Protein AF-A0A9X5U257-F1 (afdb_monomer_lite)

Structure (mmCIF, N/CA/C/O backbone):
data_AF-A0A9X5U257-F1
#
_entry.id   AF-A0A9X5U257-F1
#
loop_
_atom_site.group_PDB
_atom_site.id
_atom_site.type_symbol
_atom_site.label_atom_id
_atom_site.label_alt_id
_atom_site.label_comp_id
_atom_site.label_asym_id
_atom_site.label_entity_id
_atom_site.label_seq_id
_atom_site.pdbx_PDB_ins_code
_atom_site.Cartn_x
_atom_site.Cartn_y
_atom_site.Cartn_z
_atom_site.occupancy
_atom_site.B_iso_or_equiv
_atom_site.auth_seq_id
_atom_site.auth_comp_id
_atom_site.auth_asym_id
_atom_site.auth_atom_id
_atom_site.pdbx_PDB_model_num
ATOM 1 N N . MET A 1 1 ? 14.417 -0.978 -15.412 1.00 51.38 1 MET A N 1
ATOM 2 C CA . MET A 1 1 ? 14.686 -0.261 -14.150 1.00 51.38 1 MET A CA 1
ATOM 3 C C . MET A 1 1 ? 14.710 1.246 -14.435 1.00 51.38 1 MET A C 1
ATOM 5 O O . MET A 1 1 ? 15.647 1.914 -14.047 1.00 51.38 1 MET A O 1
ATOM 9 N N . ASP A 1 2 ? 13.692 1.778 -15.130 1.00 61.16 2 ASP A N 1
ATOM 10 C CA . ASP A 1 2 ? 13.772 3.137 -15.715 1.00 61.16 2 ASP A CA 1
ATOM 11 C C . ASP A 1 2 ? 12.507 3.987 -15.539 1.00 61.16 2 ASP A C 1
ATOM 13 O O . ASP A 1 2 ? 12.582 5.210 -15.554 1.00 61.16 2 ASP A O 1
ATOM 17 N N . GLN A 1 3 ? 11.337 3.377 -15.321 1.00 55.62 3 GLN A N 1
ATOM 18 C CA . GLN A 1 3 ? 10.076 4.128 -15.324 1.00 55.62 3 GLN A CA 1
ATOM 19 C C . GLN A 1 3 ? 9.877 5.010 -14.087 1.00 55.62 3 GLN A C 1
ATOM 21 O O . GLN A 1 3 ? 9.382 6.124 -14.205 1.00 55.62 3 GLN A O 1
ATOM 26 N N . CYS A 1 4 ? 10.307 4.563 -12.903 1.00 56.31 4 CYS A N 1
ATOM 27 C CA . CYS A 1 4 ? 10.217 5.394 -11.701 1.00 56.31 4 CYS A CA 1
ATOM 28 C C . CYS A 1 4 ? 11.208 6.566 -11.732 1.00 56.31 4 CYS A C 1
ATOM 30 O O . CYS A 1 4 ? 10.895 7.648 -11.243 1.00 56.31 4 CYS A O 1
ATOM 32 N N . PHE A 1 5 ? 12.389 6.355 -12.320 1.00 57.53 5 PHE A N 1
ATOM 33 C CA . PHE A 1 5 ? 13.376 7.413 -12.513 1.00 57.53 5 PHE A CA 1
ATOM 34 C C . PHE A 1 5 ? 12.873 8.446 -13.528 1.00 57.53 5 PHE A C 1
ATOM 36 O O . PHE A 1 5 ? 12.931 9.642 -13.256 1.00 57.53 5 PHE A O 1
ATOM 43 N N . HIS A 1 6 ? 12.273 7.989 -14.634 1.00 57.59 6 HIS A N 1
ATOM 44 C CA . HIS A 1 6 ? 11.573 8.863 -15.578 1.00 57.59 6 HIS A CA 1
ATOM 45 C C . HIS A 1 6 ? 10.474 9.672 -14.888 1.00 57.59 6 HIS A C 1
ATOM 47 O O . HIS A 1 6 ? 10.470 10.892 -14.987 1.00 57.59 6 HIS A O 1
ATOM 53 N N . LEU A 1 7 ? 9.597 9.028 -14.111 1.00 58.66 7 LEU A N 1
ATOM 54 C CA . LEU A 1 7 ? 8.509 9.731 -13.435 1.00 58.66 7 LEU A CA 1
ATOM 55 C C . LEU A 1 7 ? 9.035 10.785 -12.445 1.00 58.66 7 LEU A C 1
ATOM 57 O O . LEU A 1 7 ? 8.562 11.917 -12.446 1.00 58.66 7 LEU A O 1
ATOM 61 N N . GLN A 1 8 ? 10.051 10.451 -11.642 1.00 56.56 8 GLN A N 1
ATOM 62 C CA . GLN A 1 8 ? 10.688 11.409 -10.730 1.00 56.56 8 GLN A CA 1
AT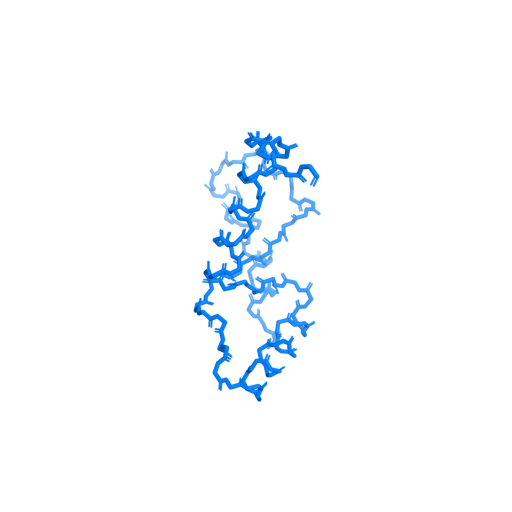OM 63 C C . GLN A 1 8 ? 11.376 12.568 -11.466 1.00 56.56 8 GLN A C 1
ATOM 65 O O . GLN A 1 8 ? 11.365 13.687 -10.960 1.00 56.56 8 GLN A O 1
ATOM 70 N N . SER A 1 9 ? 11.940 12.325 -12.651 1.00 59.81 9 SER A N 1
ATOM 71 C CA . SER A 1 9 ? 12.566 13.356 -13.485 1.00 59.81 9 SER A CA 1
ATOM 72 C C . SER A 1 9 ? 11.549 14.248 -14.207 1.00 59.81 9 SER A C 1
ATOM 74 O O . SER A 1 9 ? 11.825 15.425 -14.435 1.00 59.81 9 SER A O 1
ATOM 76 N N . GLU A 1 10 ? 10.381 13.718 -14.573 1.00 59.00 10 GLU A N 1
ATOM 77 C CA . GLU A 1 10 ? 9.357 14.447 -15.334 1.00 59.00 10 GLU A CA 1
ATOM 78 C C . GLU A 1 10 ? 8.405 15.257 -14.438 1.00 59.00 10 GLU A C 1
ATOM 80 O O . GLU A 1 10 ? 7.883 16.295 -14.848 1.00 59.00 10 GLU A O 1
ATOM 85 N N . LEU A 1 11 ? 8.211 14.847 -13.183 1.00 60.25 11 LEU A N 1
ATOM 86 C CA . LEU A 1 11 ? 7.331 15.538 -12.232 1.00 60.25 11 LEU A CA 1
ATOM 87 C C . LEU A 1 11 ? 7.721 17.007 -11.941 1.00 60.25 11 LEU A C 1
ATOM 89 O O . LEU A 1 11 ? 6.822 17.853 -11.908 1.00 60.25 11 LEU A O 1
ATOM 93 N N . PRO A 1 12 ? 9.009 17.380 -11.797 1.00 56.81 12 PRO A N 1
ATOM 94 C CA . PRO A 1 12 ? 9.429 18.781 -11.691 1.00 56.81 12 PRO A CA 1
ATOM 95 C C . PRO A 1 12 ? 9.081 19.616 -12.934 1.00 56.81 12 PRO A C 1
ATOM 97 O O . PRO A 1 12 ? 8.740 20.795 -12.820 1.00 56.81 12 PRO A O 1
ATOM 100 N N . ILE A 1 13 ? 9.133 19.001 -14.120 1.00 60.38 13 ILE A N 1
ATOM 101 C CA . ILE A 1 13 ? 8.832 19.640 -15.409 1.00 60.38 13 ILE A CA 1
ATOM 102 C C . ILE A 1 13 ? 7.318 19.851 -15.542 1.00 60.38 13 ILE A C 1
ATOM 104 O O . ILE A 1 13 ? 6.865 20.923 -15.952 1.00 60.38 13 ILE A O 1
ATOM 108 N N . LEU A 1 14 ? 6.516 18.870 -15.122 1.00 57.16 14 LEU A N 1
ATOM 109 C CA . LEU A 1 14 ? 5.061 18.996 -15.061 1.00 57.16 14 LEU A CA 1
ATOM 110 C C . LEU A 1 14 ? 4.627 20.062 -14.039 1.00 57.16 14 LEU A C 1
ATOM 112 O O . LEU A 1 14 ? 3.758 20.876 -14.345 1.00 57.16 14 LEU A O 1
ATOM 116 N N . LYS A 1 15 ? 5.283 20.131 -12.871 1.00 51.41 15 LYS A N 1
ATOM 117 C CA . LYS A 1 15 ? 5.063 21.166 -11.841 1.00 51.41 15 LYS A CA 1
ATOM 118 C C . LYS A 1 15 ? 5.270 22.583 -12.386 1.00 51.41 15 LYS A C 1
ATOM 120 O O . LYS A 1 15 ? 4.464 23.470 -12.112 1.00 51.41 15 LYS A O 1
ATOM 125 N N . TYR A 1 16 ? 6.327 22.791 -13.175 1.00 52.00 16 TYR A N 1
ATOM 126 C CA . TYR A 1 16 ? 6.608 24.078 -13.818 1.00 52.00 16 TYR A CA 1
ATOM 127 C C . TYR A 1 16 ? 5.515 24.472 -14.827 1.00 52.00 16 TYR A C 1
ATOM 129 O O . TYR A 1 16 ? 5.074 25.621 -14.847 1.00 52.00 16 TYR A O 1
ATOM 137 N N . ASN A 1 17 ? 5.022 23.512 -15.617 1.00 55.41 17 ASN A N 1
ATOM 138 C CA . ASN A 1 17 ? 3.966 23.749 -16.606 1.00 55.41 17 ASN A CA 1
ATOM 139 C C . ASN A 1 17 ? 2.574 23.950 -15.979 1.00 55.41 17 ASN A C 1
ATOM 141 O O . ASN A 1 17 ? 1.786 24.750 -16.480 1.00 55.41 17 ASN A O 1
ATOM 145 N N . ALA A 1 18 ? 2.274 23.275 -14.865 1.00 56.06 18 ALA A N 1
ATOM 146 C CA . ALA A 1 18 ? 0.973 23.334 -14.197 1.00 56.06 18 ALA A CA 1
ATOM 147 C C . ALA A 1 18 ? 0.750 24.602 -13.346 1.00 56.06 18 ALA A C 1
ATOM 149 O O . ALA A 1 18 ? -0.344 24.787 -12.818 1.00 56.06 18 ALA A O 1
ATOM 150 N N . ARG A 1 19 ? 1.764 25.475 -13.183 1.00 50.75 19 ARG A N 1
ATOM 151 C CA . ARG A 1 19 ? 1.722 26.699 -12.343 1.00 50.75 19 ARG A CA 1
ATOM 152 C C . ARG A 1 19 ? 1.178 26.474 -10.918 1.00 50.75 19 ARG A C 1
ATOM 154 O O . ARG A 1 19 ? 0.734 27.416 -10.265 1.00 50.75 19 ARG A O 1
ATOM 161 N N . GLN A 1 20 ? 1.239 25.244 -10.407 1.00 51.00 20 GLN A N 1
ATOM 162 C CA . GLN A 1 20 ? 0.906 24.915 -9.022 1.00 51.00 20 GLN A CA 1
ATOM 163 C C . GLN A 1 20 ? 2.168 25.045 -8.167 1.00 51.00 20 GLN A C 1
ATOM 165 O O . GLN A 1 20 ? 2.910 24.090 -7.936 1.00 51.00 20 GLN A O 1
ATOM 170 N N . TYR A 1 21 ? 2.427 26.274 -7.727 1.00 49.28 21 TYR A N 1
ATOM 171 C CA . TYR A 1 21 ? 3.586 26.635 -6.908 1.00 49.28 21 TYR A CA 1
ATOM 172 C C . TYR A 1 21 ? 3.473 26.194 -5.438 1.00 49.28 21 TYR A C 1
ATOM 174 O O . TYR A 1 21 ? 4.468 26.256 -4.725 1.00 49.28 21 TYR A O 1
ATOM 182 N N . ASP A 1 22 ? 2.308 25.697 -5.014 1.00 49.12 22 ASP A N 1
ATOM 183 C CA . ASP A 1 22 ? 2.030 25.247 -3.638 1.00 49.12 22 ASP A CA 1
ATOM 184 C C . ASP A 1 22 ? 2.487 23.798 -3.355 1.00 49.12 22 ASP A C 1
ATOM 186 O O . ASP A 1 22 ? 2.399 23.299 -2.240 1.00 49.12 22 ASP A O 1
ATOM 190 N N . LEU A 1 23 ? 2.999 23.087 -4.369 1.00 53.38 23 LEU A N 1
ATOM 191 C CA . LEU A 1 23 ? 3.445 21.701 -4.224 1.00 53.38 23 LEU A CA 1
ATOM 192 C C . LEU A 1 23 ? 4.907 21.649 -3.749 1.00 53.38 23 LEU A C 1
ATOM 194 O O . LEU A 1 23 ? 5.839 21.634 -4.562 1.00 53.38 23 LEU A O 1
ATOM 198 N N . GLU A 1 24 ? 5.141 21.628 -2.440 1.00 53.09 24 GLU A N 1
ATOM 199 C CA . GLU A 1 24 ? 6.480 21.421 -1.878 1.00 53.09 24 GLU A CA 1
ATOM 200 C C . GLU A 1 24 ? 7.000 20.008 -2.224 1.00 53.09 24 GLU A C 1
ATOM 202 O O . GLU A 1 24 ? 6.507 18.983 -1.760 1.00 53.09 24 GLU A O 1
ATOM 207 N N . SER A 1 25 ? 8.006 19.945 -3.101 1.00 54.19 25 SER A N 1
ATOM 208 C CA . SER A 1 25 ? 8.478 18.730 -3.791 1.00 54.19 25 SER A CA 1
ATOM 209 C C . SER A 1 25 ? 9.387 17.836 -2.928 1.00 54.19 25 SER A C 1
ATOM 211 O O . SER A 1 25 ? 10.246 17.133 -3.460 1.00 54.19 25 SER A O 1
ATOM 213 N N . TYR A 1 26 ? 9.257 17.876 -1.602 1.00 55.16 26 TYR A N 1
ATOM 214 C CA . TYR A 1 26 ? 10.185 17.183 -0.700 1.00 55.16 26 TYR A CA 1
ATOM 215 C C . TYR A 1 26 ? 9.818 15.708 -0.444 1.00 55.16 26 TYR A C 1
ATOM 217 O O . TYR A 1 26 ? 10.667 14.947 0.015 1.00 55.16 26 TYR A O 1
ATOM 225 N N . ASN A 1 27 ? 8.592 15.262 -0.760 1.00 56.44 27 ASN A N 1
ATOM 226 C CA . ASN A 1 27 ? 8.176 13.861 -0.580 1.00 56.44 27 ASN A CA 1
ATOM 227 C C . ASN A 1 27 ? 7.144 13.417 -1.632 1.00 56.44 27 ASN A C 1
ATOM 229 O O . ASN A 1 27 ? 5.976 13.185 -1.324 1.00 56.44 27 ASN A O 1
ATOM 233 N N . ILE A 1 28 ? 7.558 13.321 -2.898 1.00 63.72 28 ILE A N 1
ATOM 234 C CA . ILE A 1 28 ? 6.663 12.824 -3.947 1.00 63.72 28 ILE A CA 1
ATOM 235 C C . ILE A 1 28 ? 6.592 11.297 -3.866 1.00 63.72 28 ILE A C 1
ATOM 237 O O . ILE A 1 28 ? 7.573 10.604 -4.140 1.00 63.72 28 ILE A O 1
ATOM 241 N N . ARG A 1 29 ? 5.424 10.771 -3.488 1.00 66.88 29 ARG A N 1
ATOM 242 C CA . ARG A 1 29 ? 5.143 9.331 -3.477 1.00 66.88 29 ARG A CA 1
ATOM 243 C C . ARG A 1 29 ? 4.469 8.936 -4.785 1.00 66.88 29 ARG A C 1
ATOM 245 O O . ARG A 1 29 ? 3.446 9.509 -5.147 1.00 66.88 29 ARG A O 1
ATOM 252 N N . CYS A 1 30 ? 5.030 7.954 -5.485 1.00 74.12 30 CYS A N 1
ATOM 253 C CA . CYS A 1 30 ? 4.369 7.335 -6.627 1.00 74.12 30 CYS A CA 1
ATOM 254 C C . CYS A 1 30 ? 3.495 6.191 -6.114 1.00 74.12 30 CYS A C 1
ATOM 256 O O . CYS A 1 30 ? 4.006 5.265 -5.485 1.00 74.12 30 CYS A O 1
ATOM 258 N N . ILE A 1 31 ? 2.189 6.270 -6.358 1.00 81.75 31 ILE A N 1
ATOM 259 C CA . ILE A 1 31 ? 1.232 5.237 -5.964 1.00 81.75 31 ILE A CA 1
ATOM 260 C C . ILE A 1 31 ? 0.551 4.726 -7.229 1.00 81.75 31 ILE A C 1
ATOM 262 O O . ILE A 1 31 ? 0.021 5.512 -8.012 1.00 81.75 31 ILE A O 1
ATOM 266 N N . VAL A 1 32 ? 0.570 3.412 -7.422 1.00 84.50 32 VAL A N 1
ATOM 267 C CA . VAL A 1 32 ? -0.126 2.724 -8.507 1.00 84.50 32 VAL A CA 1
ATOM 268 C C . VAL A 1 32 ? -1.253 1.913 -7.895 1.00 84.50 32 VAL A C 1
ATOM 270 O O . VAL A 1 32 ? -1.010 1.039 -7.065 1.00 84.50 32 VAL A O 1
ATOM 273 N N . ILE A 1 33 ? -2.479 2.205 -8.323 1.00 86.56 33 ILE A N 1
ATOM 274 C CA . ILE A 1 33 ? -3.667 1.459 -7.916 1.00 86.56 33 ILE A CA 1
ATOM 275 C C . ILE A 1 33 ? -4.045 0.531 -9.064 1.00 86.56 33 ILE A C 1
ATOM 277 O O . ILE A 1 33 ? -4.399 1.010 -10.143 1.00 86.56 33 ILE A O 1
ATOM 281 N N . ALA A 1 34 ? -3.930 -0.781 -8.866 1.00 82.69 34 ALA A N 1
ATOM 282 C CA . ALA A 1 34 ? -4.179 -1.744 -9.932 1.00 82.69 34 ALA A CA 1
ATOM 283 C C . ALA A 1 34 ? -4.691 -3.090 -9.412 1.00 82.69 34 ALA A C 1
ATOM 285 O O . ALA A 1 34 ? -4.145 -3.663 -8.474 1.00 82.69 34 ALA A O 1
ATOM 286 N N . GLY A 1 35 ? -5.695 -3.633 -10.106 1.00 85.12 35 GLY A N 1
ATOM 287 C CA . GLY A 1 35 ? -6.182 -4.996 -9.891 1.00 85.12 35 GLY A CA 1
ATOM 288 C C . GLY A 1 35 ? -6.843 -5.237 -8.531 1.00 85.12 35 GLY A C 1
ATOM 289 O O . GLY A 1 35 ? -7.175 -4.308 -7.792 1.00 85.12 35 GLY A O 1
ATOM 290 N N . ARG A 1 36 ? -7.070 -6.516 -8.233 1.00 84.12 36 ARG A N 1
ATOM 291 C CA . ARG A 1 36 ? -7.536 -6.994 -6.928 1.00 84.12 36 ARG A CA 1
ATOM 292 C C . ARG A 1 36 ? -6.545 -7.995 -6.358 1.00 84.12 36 ARG A C 1
ATOM 294 O O . ARG A 1 36 ? -5.892 -8.691 -7.141 1.00 84.12 36 ARG A O 1
ATOM 301 N N . THR A 1 37 ? -6.460 -8.085 -5.037 1.00 84.12 37 THR A N 1
ATOM 302 C CA . THR A 1 37 ? -5.612 -9.072 -4.365 1.00 84.12 37 THR A CA 1
ATOM 303 C C . THR A 1 37 ? -6.040 -10.483 -4.788 1.00 84.12 37 THR A C 1
ATOM 305 O O . THR A 1 37 ? -7.221 -10.826 -4.678 1.00 84.12 37 THR A O 1
ATOM 308 N N . PRO A 1 38 ? -5.125 -11.310 -5.326 1.00 78.88 38 PRO A N 1
ATOM 309 C CA . PRO A 1 38 ? -5.451 -12.665 -5.747 1.00 78.88 38 PRO A CA 1
ATOM 310 C C . PRO A 1 38 ? -5.570 -13.582 -4.518 1.00 78.88 38 PRO A C 1
ATOM 312 O O . PRO A 1 38 ? -4.630 -14.286 -4.177 1.00 78.88 38 PRO A O 1
ATOM 315 N N . SER A 1 39 ? -6.727 -13.577 -3.850 1.00 75.81 39 SER A N 1
ATOM 316 C CA . SER A 1 39 ? -6.979 -14.388 -2.641 1.00 75.81 39 SER A CA 1
ATOM 317 C C . SER A 1 39 ? -7.126 -15.895 -2.900 1.00 75.81 39 SER A C 1
ATOM 319 O O . SER A 1 39 ? -7.174 -16.673 -1.955 1.00 75.81 39 SER A O 1
ATOM 321 N N . ASP A 1 40 ? -7.238 -16.303 -4.165 1.00 81.56 40 ASP A N 1
ATOM 322 C CA . ASP A 1 40 ? -7.464 -17.696 -4.582 1.00 81.56 40 ASP A CA 1
ATOM 323 C C . ASP A 1 40 ? -6.151 -18.474 -4.810 1.00 81.56 40 ASP A C 1
ATOM 325 O O . ASP A 1 40 ? -6.157 -19.696 -4.911 1.00 81.56 40 ASP A O 1
ATOM 329 N N . ASP A 1 41 ? -5.011 -17.777 -4.893 1.00 85.88 41 ASP A N 1
ATOM 330 C CA . ASP A 1 41 ? -3.734 -18.352 -5.328 1.00 85.88 41 ASP A CA 1
ATOM 331 C C . ASP A 1 41 ? -2.563 -17.778 -4.511 1.00 85.88 41 ASP A C 1
ATOM 333 O O . ASP A 1 41 ? -2.142 -16.631 -4.698 1.00 85.88 41 ASP A O 1
ATOM 337 N N . ASP A 1 42 ? -2.045 -18.593 -3.587 1.00 83.69 42 ASP A N 1
ATOM 338 C CA . ASP A 1 42 ? -0.990 -18.210 -2.637 1.00 83.69 42 ASP A CA 1
ATOM 339 C C . ASP A 1 42 ? 0.331 -17.864 -3.348 1.00 83.69 42 ASP A C 1
ATOM 341 O O . ASP A 1 42 ? 1.013 -16.901 -2.989 1.00 83.69 42 ASP A O 1
ATOM 345 N N . ASP A 1 43 ? 0.657 -18.570 -4.437 1.00 82.38 43 ASP A N 1
ATOM 346 C CA . ASP A 1 43 ? 1.850 -18.315 -5.248 1.00 82.38 43 ASP A CA 1
ATOM 347 C C . ASP A 1 43 ? 1.783 -16.950 -5.950 1.00 82.38 43 ASP A C 1
ATOM 349 O O . ASP A 1 43 ? 2.773 -16.204 -5.986 1.00 82.38 43 ASP A O 1
ATOM 353 N N . LYS A 1 44 ? 0.612 -16.572 -6.478 1.00 81.69 44 LYS A N 1
ATOM 354 C CA . LYS A 1 44 ? 0.375 -15.238 -7.049 1.00 81.69 44 LYS A CA 1
ATOM 355 C C . LYS A 1 44 ? 0.388 -14.156 -5.982 1.00 81.69 44 LYS A C 1
ATOM 357 O O . LYS A 1 44 ? 0.955 -13.093 -6.238 1.00 81.69 44 LYS A O 1
ATOM 362 N N . MET A 1 45 ? -0.180 -14.408 -4.804 1.00 83.56 45 MET A N 1
ATOM 363 C CA . MET A 1 45 ? -0.137 -13.455 -3.695 1.00 83.56 45 MET A CA 1
ATOM 364 C C . MET A 1 45 ? 1.304 -13.203 -3.245 1.00 83.56 45 MET A C 1
ATOM 366 O O . MET A 1 45 ? 1.741 -12.056 -3.160 1.00 83.56 45 MET A O 1
ATOM 370 N N . LYS A 1 46 ? 2.092 -14.267 -3.077 1.00 81.31 46 LYS A N 1
ATOM 371 C CA . LYS A 1 46 ? 3.517 -14.183 -2.745 1.00 81.31 46 LYS A CA 1
ATOM 372 C C . LYS A 1 46 ? 4.322 -13.454 -3.816 1.00 81.31 46 LYS A C 1
ATOM 374 O O . LYS A 1 46 ? 5.182 -12.634 -3.497 1.00 81.31 46 LYS A O 1
ATOM 379 N N . SER A 1 47 ? 4.037 -13.724 -5.087 1.00 80.88 47 SER A N 1
ATOM 380 C CA . SER A 1 47 ? 4.674 -13.041 -6.217 1.00 80.88 47 SER A CA 1
ATOM 381 C C . SER A 1 47 ? 4.328 -11.548 -6.258 1.00 80.88 47 SER A C 1
ATOM 383 O O . SER A 1 47 ? 5.204 -10.727 -6.528 1.00 80.88 47 SER A O 1
ATOM 385 N N . LEU A 1 48 ? 3.080 -11.183 -5.943 1.00 82.06 48 LEU A N 1
ATOM 386 C CA . LEU A 1 48 ? 2.628 -9.795 -5.839 1.00 82.06 48 LEU A CA 1
ATOM 387 C C . LEU A 1 48 ? 3.313 -9.062 -4.677 1.00 82.06 48 LEU A C 1
ATOM 389 O O . LEU A 1 48 ? 3.829 -7.961 -4.868 1.00 82.06 48 LEU A O 1
ATOM 393 N N . GLU A 1 49 ? 3.369 -9.691 -3.502 1.00 84.25 49 GLU A N 1
ATOM 394 C CA . GLU A 1 49 ? 4.059 -9.191 -2.306 1.00 84.25 49 GLU A CA 1
ATOM 395 C C . GLU A 1 49 ? 5.550 -8.940 -2.575 1.00 84.25 49 GLU A C 1
ATOM 397 O O . GLU A 1 49 ? 6.071 -7.852 -2.319 1.00 84.25 49 GLU A O 1
ATOM 402 N N . LEU A 1 50 ? 6.237 -9.919 -3.171 1.00 83.00 50 LEU A N 1
ATOM 403 C CA . LEU A 1 50 ? 7.640 -9.797 -3.573 1.00 83.00 50 LEU A CA 1
ATOM 404 C C . LEU A 1 50 ? 7.849 -8.645 -4.561 1.00 83.00 50 LEU A C 1
ATOM 406 O O . LEU A 1 50 ? 8.808 -7.884 -4.427 1.00 83.00 50 LEU A O 1
ATOM 410 N N . PHE A 1 51 ? 6.952 -8.502 -5.538 1.00 81.44 51 PHE A N 1
ATOM 411 C CA . PHE A 1 51 ? 7.040 -7.465 -6.559 1.00 81.44 51 PHE A CA 1
ATOM 412 C C . PHE A 1 51 ? 6.850 -6.062 -5.976 1.00 81.44 51 PHE A C 1
ATOM 414 O O . PHE A 1 51 ? 7.689 -5.188 -6.204 1.00 81.44 51 PHE A O 1
ATOM 421 N N . ARG A 1 52 ? 5.795 -5.840 -5.181 1.00 79.06 52 ARG A N 1
ATOM 422 C CA . ARG A 1 52 ? 5.527 -4.523 -4.582 1.00 79.06 52 ARG A CA 1
ATOM 423 C C . ARG A 1 52 ? 6.585 -4.123 -3.557 1.00 79.06 52 ARG A C 1
ATOM 425 O O . ARG A 1 52 ? 6.952 -2.955 -3.498 1.00 79.06 52 ARG A O 1
ATOM 432 N N . ASN A 1 53 ? 7.133 -5.084 -2.809 1.00 79.00 53 ASN A N 1
ATOM 433 C CA . ASN A 1 53 ? 8.180 -4.821 -1.821 1.00 79.00 53 ASN A CA 1
ATOM 434 C C . ASN A 1 53 ? 9.543 -4.500 -2.466 1.00 79.00 53 ASN A C 1
ATOM 436 O O . ASN A 1 53 ? 10.373 -3.814 -1.873 1.00 79.00 53 ASN A O 1
ATOM 440 N N . ASN A 1 54 ? 9.792 -4.964 -3.696 1.00 76.31 54 ASN A N 1
ATOM 441 C CA . ASN A 1 54 ? 11.030 -4.659 -4.418 1.00 76.31 54 ASN A CA 1
ATOM 442 C C . ASN A 1 54 ? 11.082 -3.205 -4.934 1.00 76.31 54 ASN A C 1
ATOM 444 O O . ASN A 1 54 ? 12.160 -2.664 -5.189 1.00 76.31 54 ASN A O 1
ATOM 448 N N . LEU A 1 55 ? 9.929 -2.543 -5.068 1.00 73.06 55 LEU A N 1
ATOM 449 C CA . LEU A 1 55 ? 9.825 -1.189 -5.604 1.00 73.06 55 LEU A CA 1
ATOM 450 C C . LEU A 1 55 ? 9.972 -0.142 -4.495 1.00 73.06 55 LEU A C 1
ATOM 452 O O . LEU A 1 55 ? 9.015 0.285 -3.862 1.00 73.06 55 LEU A O 1
ATOM 456 N N . ARG A 1 56 ? 11.198 0.349 -4.300 1.00 66.19 56 ARG A N 1
ATOM 457 C CA . ARG A 1 56 ? 11.512 1.328 -3.241 1.00 66.19 56 ARG A CA 1
ATOM 458 C C . ARG A 1 56 ? 10.841 2.700 -3.409 1.00 66.19 56 ARG A C 1
ATOM 460 O O . ARG A 1 56 ? 10.751 3.461 -2.452 1.00 66.19 56 ARG A O 1
ATOM 467 N N . SER A 1 57 ? 10.418 3.040 -4.623 1.00 66.06 57 SER A N 1
ATOM 468 C CA . SER A 1 57 ? 9.925 4.380 -4.972 1.00 66.06 57 SER A CA 1
ATOM 469 C C . SER A 1 57 ? 8.496 4.394 -5.518 1.00 66.06 57 SER A C 1
ATOM 471 O O . SER A 1 57 ? 7.970 5.475 -5.778 1.00 66.06 57 SER A O 1
ATOM 473 N N . VAL A 1 58 ? 7.872 3.221 -5.672 1.00 74.00 58 VAL A N 1
ATOM 474 C CA . VAL A 1 58 ? 6.497 3.069 -6.160 1.00 74.00 58 VAL A CA 1
ATOM 475 C C . VAL A 1 58 ? 5.745 2.152 -5.209 1.00 74.00 58 VAL A C 1
ATOM 477 O O . VAL A 1 58 ? 6.111 0.994 -5.045 1.00 74.00 58 VAL A O 1
ATOM 480 N N . THR A 1 59 ? 4.680 2.660 -4.607 1.00 83.06 59 THR A N 1
ATOM 481 C CA . THR A 1 59 ? 3.758 1.859 -3.805 1.00 83.06 59 THR A CA 1
ATOM 482 C C . THR A 1 59 ? 2.688 1.285 -4.723 1.00 83.06 59 THR A C 1
ATOM 484 O O . THR A 1 59 ? 1.990 2.036 -5.400 1.00 83.06 59 THR A O 1
ATOM 487 N N . ILE A 1 60 ? 2.549 -0.038 -4.747 1.00 84.00 60 ILE A N 1
ATOM 488 C CA . ILE A 1 60 ? 1.460 -0.712 -5.458 1.00 84.00 60 ILE A CA 1
ATOM 489 C C . ILE A 1 60 ? 0.396 -1.088 -4.439 1.00 84.00 60 ILE A C 1
ATOM 491 O O . ILE A 1 60 ? 0.705 -1.757 -3.454 1.00 84.00 60 ILE A O 1
ATOM 495 N N . VAL A 1 61 ? -0.836 -0.664 -4.697 1.00 86.88 61 VAL A N 1
ATOM 496 C CA . VAL A 1 61 ? -2.002 -0.986 -3.874 1.00 86.88 61 VAL A CA 1
ATOM 497 C C . VAL A 1 61 ? -3.110 -1.521 -4.776 1.00 86.88 61 VAL A C 1
ATOM 499 O O . VAL A 1 61 ? -3.279 -1.063 -5.907 1.00 86.88 61 VAL A O 1
ATOM 502 N N . THR A 1 62 ? -3.865 -2.503 -4.307 1.00 89.69 62 THR A N 1
ATOM 503 C CA . THR A 1 62 ? -5.037 -3.022 -5.020 1.00 89.69 62 THR A CA 1
ATOM 504 C C . THR A 1 62 ? -6.301 -2.224 -4.683 1.00 89.69 62 THR A C 1
ATOM 506 O O . THR A 1 62 ? -6.345 -1.442 -3.730 1.00 89.69 62 THR A O 1
ATOM 509 N N . TYR A 1 63 ? -7.358 -2.385 -5.484 1.00 89.06 63 TYR A N 1
ATOM 510 C CA . TYR A 1 63 ? -8.621 -1.684 -5.226 1.00 89.06 63 TYR A CA 1
ATOM 511 C C . TYR A 1 63 ? -9.289 -2.128 -3.920 1.00 89.06 63 TYR A C 1
ATOM 513 O O . TYR A 1 63 ? -9.896 -1.301 -3.239 1.00 89.06 63 TYR A O 1
ATOM 521 N N . ASP A 1 64 ? -9.200 -3.413 -3.577 1.00 89.62 64 ASP A N 1
ATOM 522 C CA . ASP A 1 64 ? -9.747 -3.942 -2.329 1.00 89.62 64 ASP A CA 1
ATOM 523 C C . ASP A 1 64 ? -9.009 -3.396 -1.102 1.00 89.62 64 ASP A C 1
ATOM 525 O O . ASP A 1 64 ? -9.677 -2.955 -0.171 1.00 89.62 64 ASP A O 1
ATOM 529 N N . GLU A 1 65 ? -7.678 -3.289 -1.140 1.00 89.31 65 GLU A N 1
ATOM 530 C CA . GLU A 1 65 ? -6.889 -2.697 -0.049 1.00 89.31 65 GLU A CA 1
ATOM 531 C C . GLU A 1 65 ? -7.258 -1.229 0.229 1.00 89.31 65 GLU A C 1
ATOM 533 O O . GLU A 1 65 ? -7.387 -0.820 1.387 1.00 89.31 65 GLU A O 1
ATOM 538 N N . ILE A 1 66 ? -7.472 -0.419 -0.816 1.00 91.38 66 ILE A N 1
ATOM 539 C CA . ILE A 1 66 ? -7.918 0.977 -0.650 1.00 91.38 66 ILE A CA 1
ATOM 540 C C . ILE A 1 66 ? -9.336 1.033 -0.082 1.00 91.38 66 ILE A C 1
ATOM 542 O O . ILE A 1 66 ? -9.621 1.848 0.798 1.00 91.38 66 ILE A O 1
ATOM 546 N N . LEU A 1 67 ? -10.232 0.179 -0.580 1.00 90.94 67 LEU A N 1
ATOM 547 C CA . LEU A 1 67 ? -11.614 0.135 -0.115 1.00 90.94 67 LEU A CA 1
ATOM 548 C C . LEU A 1 67 ? -11.695 -0.287 1.355 1.00 90.94 67 LEU A C 1
ATOM 550 O O . LEU A 1 67 ? -12.464 0.299 2.113 1.00 90.94 67 LEU A O 1
ATOM 554 N N . GLU A 1 68 ? -10.914 -1.284 1.757 1.00 91.19 68 GLU A N 1
ATOM 555 C CA . GLU A 1 68 ? -10.833 -1.732 3.143 1.00 91.19 68 GLU A CA 1
ATOM 556 C C . GLU A 1 68 ? -10.247 -0.640 4.038 1.00 91.19 68 GLU A C 1
ATOM 558 O O . GLU A 1 68 ? -10.860 -0.289 5.040 1.00 91.19 68 GLU A O 1
AT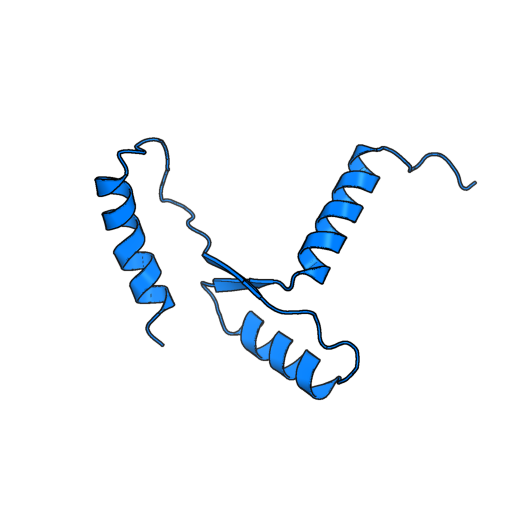OM 563 N N . SER A 1 69 ? -9.152 0.001 3.619 1.00 90.88 69 SER A N 1
ATOM 564 C CA . SER A 1 69 ? -8.563 1.131 4.350 1.00 90.88 69 SER A CA 1
ATOM 565 C C . SER A 1 69 ? -9.565 2.270 4.562 1.00 90.88 69 SER A C 1
ATOM 567 O O . SER A 1 69 ? -9.641 2.841 5.649 1.00 90.88 69 SER A O 1
ATOM 569 N N . LEU A 1 70 ? -10.366 2.589 3.540 1.00 91.50 70 LEU A N 1
ATOM 570 C CA . LEU A 1 70 ? -11.397 3.620 3.629 1.00 91.50 70 LEU A CA 1
ATOM 571 C C . LEU A 1 70 ? -12.528 3.216 4.577 1.00 91.50 70 LEU A C 1
ATOM 573 O O . LEU A 1 70 ? -12.986 4.049 5.353 1.00 91.50 70 LEU A O 1
ATOM 577 N N . LYS A 1 71 ? -12.973 1.955 4.531 1.00 91.62 71 LYS A N 1
ATOM 578 C CA . LYS A 1 71 ? -13.982 1.430 5.461 1.00 91.62 71 LYS A CA 1
ATOM 579 C C . LYS A 1 71 ? -13.482 1.467 6.897 1.00 91.62 71 LYS A C 1
ATOM 581 O O . LYS A 1 71 ? -14.214 1.927 7.760 1.00 91.62 71 LYS A O 1
ATOM 586 N N . THR A 1 72 ? -12.243 1.051 7.140 1.00 89.19 72 THR A N 1
ATOM 587 C CA . THR A 1 72 ? -11.611 1.103 8.464 1.00 89.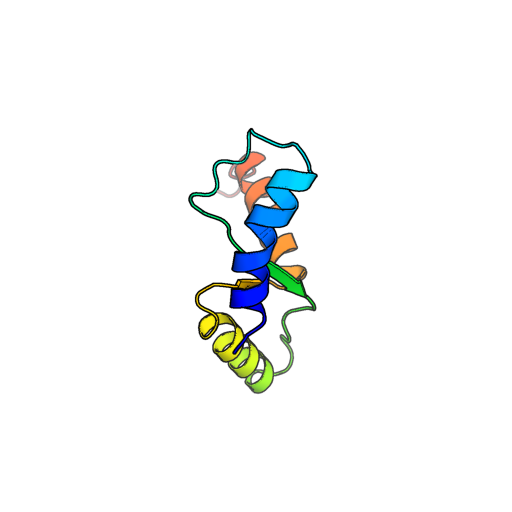19 72 THR A CA 1
ATOM 588 C C . THR A 1 72 ? -11.512 2.538 8.968 1.00 89.19 72 THR A C 1
ATOM 590 O O . THR A 1 72 ? -11.872 2.816 10.107 1.00 89.19 72 THR A O 1
ATOM 593 N N . LEU A 1 73 ? -11.088 3.474 8.111 1.00 91.38 73 LEU A N 1
ATOM 594 C CA . LEU A 1 73 ? -11.038 4.893 8.462 1.00 91.38 73 LEU A CA 1
ATOM 595 C C . LEU A 1 73 ? -12.434 5.454 8.754 1.00 91.38 73 LEU A C 1
ATOM 597 O O . LEU A 1 73 ? -12.605 6.200 9.712 1.00 91.38 73 LEU A O 1
ATOM 601 N N . HIS A 1 74 ? -13.424 5.100 7.936 1.00 90.25 74 HIS A N 1
ATOM 602 C CA . HIS A 1 74 ? -14.808 5.503 8.146 1.00 90.25 74 HIS A CA 1
ATOM 603 C C . HIS A 1 74 ? -15.341 4.952 9.467 1.00 90.25 74 HIS A C 1
ATOM 605 O O . HIS A 1 74 ? -15.872 5.719 10.251 1.00 90.25 74 HIS A O 1
ATOM 611 N N . HIS A 1 75 ? -15.147 3.665 9.745 1.00 90.31 75 HIS A N 1
ATOM 612 C CA . HIS A 1 75 ? -15.557 3.023 10.992 1.00 90.31 75 HIS A CA 1
ATOM 613 C C . HIS A 1 75 ? -14.936 3.709 12.218 1.00 90.31 75 HIS A C 1
ATOM 615 O O . HIS A 1 75 ? -15.649 4.092 13.143 1.00 90.31 75 HIS A O 1
ATOM 621 N N . PHE A 1 76 ? -13.626 3.977 12.164 1.00 89.00 76 PHE A N 1
ATOM 622 C CA . PHE A 1 76 ? -12.909 4.707 13.209 1.00 89.00 76 PHE A CA 1
ATOM 623 C C . PHE A 1 76 ? -13.462 6.126 13.422 1.00 89.00 76 PHE A C 1
ATOM 625 O O . PHE A 1 76 ? -13.644 6.565 14.551 1.00 89.00 76 PHE A O 1
ATOM 632 N N . LEU A 1 77 ? -13.753 6.860 12.342 1.00 88.81 77 LEU A N 1
ATOM 633 C CA . LEU A 1 77 ? -14.302 8.221 12.417 1.00 88.81 77 LEU A CA 1
ATOM 634 C C . LEU A 1 77 ? -15.785 8.258 12.800 1.00 88.81 77 LEU A C 1
ATOM 636 O O . LEU A 1 77 ? -16.243 9.236 13.388 1.00 88.81 77 LEU A O 1
ATOM 640 N N . SER A 1 78 ? -16.540 7.219 12.450 1.00 87.25 78 SER A N 1
ATOM 64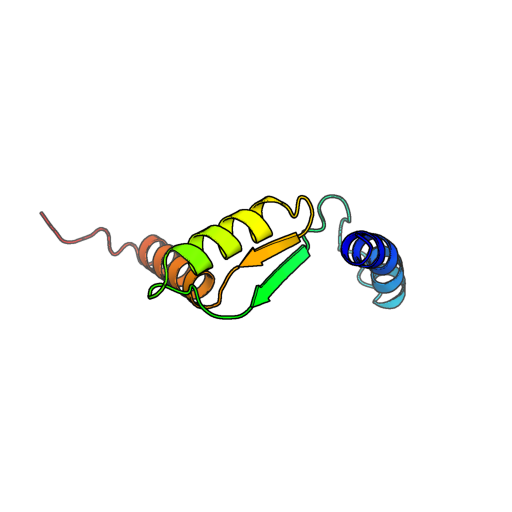1 C CA . SER A 1 78 ? -17.945 7.062 12.814 1.00 87.25 78 SER A CA 1
ATOM 642 C C . SER A 1 78 ? -18.127 6.662 14.273 1.00 87.25 78 SER A C 1
ATOM 644 O O . SER A 1 78 ? -19.263 6.683 14.741 1.00 87.25 78 SER A O 1
ATOM 646 N N . ASN A 1 79 ? -17.035 6.389 15.004 1.00 65.69 79 ASN A N 1
ATOM 647 C CA . ASN A 1 79 ? -17.064 6.094 16.432 1.00 65.69 79 ASN A CA 1
ATOM 648 C C . ASN A 1 79 ? -18.050 4.952 16.748 1.00 65.69 79 ASN A C 1
ATOM 650 O O . ASN A 1 79 ? -18.706 4.952 17.785 1.00 65.69 79 ASN A O 1
ATOM 654 N N . GLU A 1 80 ? -18.156 3.977 15.838 1.00 62.47 80 GLU A N 1
ATOM 655 C CA . GLU A 1 80 ? -18.952 2.758 16.025 1.00 62.47 80 GLU A CA 1
ATOM 656 C C . GLU A 1 80 ? -18.289 1.789 17.032 1.00 62.47 80 GLU A C 1
ATOM 658 O O . GLU A 1 80 ? -18.726 0.654 17.181 1.00 62.47 80 GLU A O 1
ATOM 663 N N . ASP A 1 81 ? -17.288 2.260 17.787 1.00 58.78 81 ASP A N 1
ATOM 664 C 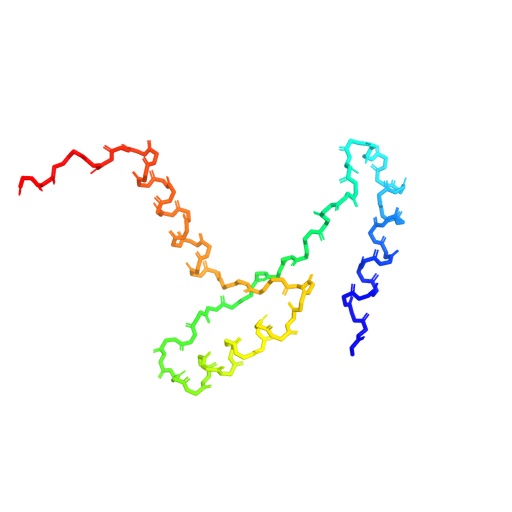CA . ASP A 1 81 ? -16.782 1.695 19.047 1.00 58.78 81 ASP A CA 1
ATOM 665 C C . ASP A 1 81 ? -17.751 1.917 20.233 1.00 58.78 81 ASP A C 1
ATOM 667 O O . ASP A 1 81 ? -17.353 2.001 21.394 1.00 58.78 81 ASP A O 1
ATOM 671 N N . ASP A 1 82 ? -19.049 1.994 19.961 1.00 56.97 82 ASP A N 1
ATOM 672 C CA . ASP A 1 82 ? -20.100 1.905 20.964 1.00 56.97 82 ASP A CA 1
ATOM 673 C C . ASP A 1 82 ? -21.059 0.81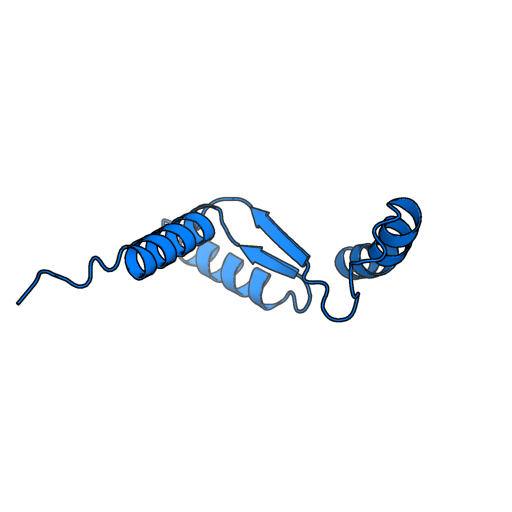9 20.480 1.00 56.97 82 ASP A C 1
ATOM 675 O O . ASP A 1 82 ? -21.988 1.098 19.728 1.00 56.97 82 ASP A O 1
ATOM 679 N N . GLN A 1 83 ? -20.755 -0.431 20.851 1.00 49.72 83 GLN A N 1
ATOM 680 C CA . GLN A 1 83 ? -21.663 -1.535 21.217 1.00 49.72 83 GLN A CA 1
ATOM 681 C C . GLN A 1 83 ? -21.046 -2.896 20.848 1.00 49.72 83 GLN A C 1
ATOM 683 O O . GLN A 1 83 ? -21.411 -3.493 19.847 1.00 49.72 83 GLN A O 1
ATOM 688 N N . GLU A 1 84 ? -20.176 -3.430 21.708 1.00 46.34 84 GLU A N 1
ATOM 689 C CA . GLU A 1 84 ? -20.385 -4.772 22.278 1.00 46.34 84 GLU A CA 1
ATOM 690 C C . GLU A 1 84 ? -19.479 -4.982 23.502 1.00 46.34 84 GLU A C 1
ATOM 692 O O . GLU A 1 84 ? -18.300 -5.310 23.422 1.00 46.34 84 GLU A O 1
ATOM 697 N N . LYS A 1 85 ? -20.089 -4.624 24.636 1.00 37.03 85 LYS A N 1
ATOM 698 C CA . LYS A 1 85 ? -20.056 -5.254 25.963 1.00 37.03 85 LYS A CA 1
ATOM 699 C C . LYS A 1 85 ? -19.097 -6.424 26.209 1.00 37.03 85 LYS A C 1
ATOM 701 O O . LYS A 1 85 ? -19.217 -7.446 25.502 1.00 37.03 85 LYS A O 1
#

Sequence (85 aa):
MDQCFHLQSELPILKYNARQYDLESYNIRCIVIAGRTPSDDDDKMKSLELFRNNLRSVTIVTYDEILESLKTLHHFLSNEDDQEK

Radius of gyration: 18.05 Å; chains: 1; bounding box: 36×45×43 Å

pLDDT: mean 71.9, std 15.15, range [37.03, 91.62]

Foldseek 3Di:
DPVLVVVLVCVVVVCVVVVPPVDPSPDDAAEAEDAAQPPPDPVVNVVVVVVQVVDPRYHYDYPVRVVVVVVVVCCVVVCVVPDDD

Secondary structure (DSSP, 8-state):
--HHHHHHHHHHHHHHHTT-TT--TT---EEEE-S---TT-HHHHHHHHHHHHH-TTEEEE-HHHHHHHHHHHHHHHHT------